Protein AF-A0A971SKN2-F1 (afdb_monomer_lite)

Secondary structure (DSSP, 8-state):
-EEEE-TTSPTT--SSSSS-BSSHHHHHTT--TT-EEEE-SEEEES-----S---SSS--EEEESSTTTEEEES-------EEEETTEEE----GGGSTT--TTT-B---TT--S-S--BS---EETTEEPPPPSSSGGG-

Foldseek 3Di:
DEFEEECPADDDFPRDPVGHHNAPQVCLAPFEFQYEYEYEADEHQDDHDRPYAYDPVGGYYYDYPDVVRYHYDVDDDDPQWDDDDDPDIDDDDDPVVQPPDDQVPAWDDDPPPPDPRQHTSDWDDDPNHTDDDDSDPVVVD

pLDDT: mean 96.2, std 3.88, range [66.69, 98.69]

Radius of gyration: 19.68 Å; chains: 1; bounding box: 39×38×47 Å

Sequence (141 aa):
MKYYVDAKAEKGGDGSRERPFKRINDAAKVALPGDEVLVAPGIYREYVDPVHSGTEEARISYLSTTPLGAVITGAEQVRTWQPYKENVWVCRIPNSVFGDYNPYTTLVYGDWYFAPPNKHTGCVFLNDKAMYEAVTLEECI

Structure (mmCIF, N/CA/C/O backbone):
data_AF-A0A971SKN2-F1
#
_entry.id   AF-A0A971SKN2-F1
#
loop_
_atom_site.group_PDB
_atom_site.id
_atom_site.type_symbol
_atom_site.label_atom_id
_atom_site.label_alt_id
_atom_site.label_comp_id
_atom_site.label_asym_id
_atom_site.label_entity_id
_atom_site.label_seq_id
_atom_site.pdbx_PDB_ins_code
_atom_site.Cartn_x
_atom_site.Cartn_y
_atom_site.Cartn_z
_atom_site.occupancy
_atom_site.B_iso_or_equiv
_atom_site.auth_seq_id
_atom_site.auth_comp_id
_atom_site.auth_asym_id
_atom_site.auth_atom_id
_atom_site.pdbx_PDB_model_num
ATOM 1 N N . MET A 1 1 ? -14.977 3.271 20.912 1.00 93.31 1 MET A N 1
ATOM 2 C CA . MET A 1 1 ? -15.230 1.861 20.524 1.00 93.31 1 MET A CA 1
ATOM 3 C C . MET A 1 1 ? -13.918 1.227 20.078 1.00 93.31 1 MET A C 1
ATOM 5 O O . MET A 1 1 ? -12.997 1.959 19.741 1.00 93.31 1 MET A O 1
ATOM 9 N N . LYS A 1 2 ? -13.795 -0.105 20.105 1.00 98.25 2 LYS A N 1
ATOM 10 C CA . LYS A 1 2 ? -12.645 -0.807 19.511 1.00 98.25 2 LYS A CA 1
ATOM 11 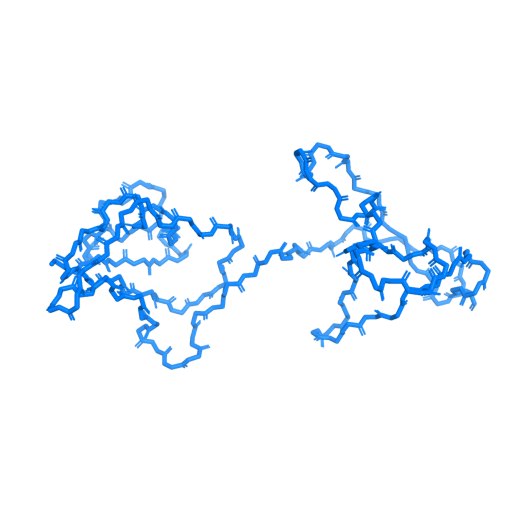C C . LYS A 1 2 ? -13.123 -1.616 18.312 1.00 98.25 2 LYS A C 1
ATOM 13 O O . LYS A 1 2 ? -14.014 -2.447 18.470 1.00 98.25 2 LYS A O 1
ATOM 18 N N . TYR A 1 3 ? -12.508 -1.385 17.161 1.00 98.31 3 TYR A N 1
ATOM 19 C CA . TYR A 1 3 ? -12.661 -2.196 15.964 1.00 98.31 3 TYR A CA 1
ATOM 20 C C . TYR A 1 3 ? -11.444 -3.092 15.793 1.00 98.31 3 TYR A C 1
ATOM 22 O O . TYR A 1 3 ? -10.318 -2.671 16.047 1.00 98.31 3 TYR A O 1
ATOM 30 N N . TYR A 1 4 ? -11.662 -4.318 15.341 1.00 98.25 4 TYR A N 1
ATOM 31 C CA . TYR A 1 4 ? -10.612 -5.287 15.068 1.00 98.25 4 TYR A CA 1
ATOM 32 C C . TYR A 1 4 ? -10.527 -5.537 13.569 1.00 98.25 4 TYR A C 1
ATOM 34 O O . TYR A 1 4 ? -11.547 -5.693 12.897 1.00 98.25 4 TYR A O 1
ATOM 42 N N . VAL A 1 5 ? -9.304 -5.580 13.053 1.00 98.19 5 VAL A N 1
ATOM 43 C CA . VAL A 1 5 ? -9.007 -5.857 11.649 1.00 98.19 5 VAL A CA 1
ATOM 44 C C . VAL A 1 5 ? -8.045 -7.034 11.579 1.00 98.19 5 VAL A C 1
ATOM 46 O O . VAL A 1 5 ? -7.027 -7.034 12.266 1.00 98.19 5 VAL A O 1
ATOM 49 N N . ASP A 1 6 ? -8.341 -8.025 10.745 1.00 97.62 6 ASP A N 1
ATOM 50 C CA . ASP A 1 6 ? -7.456 -9.156 10.475 1.00 97.62 6 ASP A CA 1
ATOM 51 C C . ASP A 1 6 ? -7.521 -9.533 8.988 1.00 97.62 6 ASP A C 1
ATOM 53 O O . ASP A 1 6 ? -8.570 -9.914 8.469 1.00 97.62 6 ASP A O 1
ATOM 57 N N . ALA A 1 7 ? -6.383 -9.483 8.289 1.00 95.19 7 ALA A N 1
ATOM 58 C CA . ALA A 1 7 ? -6.278 -9.880 6.882 1.00 95.19 7 ALA A CA 1
ATOM 59 C C . ALA A 1 7 ? -6.749 -11.329 6.619 1.00 95.19 7 ALA A C 1
ATOM 61 O O . ALA A 1 7 ? -7.193 -11.663 5.509 1.00 95.19 7 ALA A O 1
ATOM 62 N N . LYS A 1 8 ? -6.660 -12.198 7.637 1.00 94.12 8 LYS A N 1
ATOM 63 C CA . LYS A 1 8 ? -7.107 -13.597 7.600 1.00 94.12 8 LYS A CA 1
ATOM 64 C C . LYS A 1 8 ? -8.605 -13.750 7.832 1.00 94.12 8 LYS A C 1
ATOM 66 O O . LYS A 1 8 ? -9.124 -14.829 7.556 1.00 94.12 8 LYS A O 1
ATOM 71 N N . ALA A 1 9 ? -9.296 -12.703 8.284 1.00 91.94 9 ALA A N 1
ATOM 72 C CA . ALA A 1 9 ? -10.738 -12.734 8.450 1.00 91.94 9 ALA A CA 1
ATOM 73 C C . ALA A 1 9 ? -11.425 -13.107 7.130 1.00 91.94 9 ALA A C 1
ATOM 75 O O . ALA A 1 9 ? -11.020 -12.694 6.026 1.00 91.94 9 ALA A O 1
ATOM 76 N N . GLU A 1 10 ? -12.487 -13.898 7.250 1.00 81.44 10 GLU A N 1
ATOM 77 C CA . GLU A 1 10 ? -13.411 -14.138 6.151 1.00 81.44 10 GLU A CA 1
ATOM 78 C C . GLU A 1 10 ? -14.154 -12.839 5.793 1.00 81.44 10 GLU A C 1
ATOM 80 O O . GLU A 1 10 ? -14.167 -11.863 6.546 1.00 81.44 10 GLU A O 1
ATOM 85 N N . LYS A 1 11 ? -14.727 -12.767 4.588 1.00 72.50 11 LYS A N 1
ATOM 86 C CA . LYS A 1 11 ? -15.393 -11.538 4.130 1.00 72.50 11 LYS A CA 1
ATOM 87 C C . LYS A 1 11 ? -16.612 -11.221 5.014 1.00 72.50 11 LYS A C 1
ATOM 89 O O . LYS A 1 11 ? -17.446 -12.092 5.226 1.00 72.50 11 LYS A O 1
ATOM 94 N N . GLY A 1 12 ? -16.765 -9.956 5.419 1.00 66.69 12 GLY A N 1
ATOM 95 C CA . GLY A 1 12 ? -18.023 -9.433 5.978 1.00 66.69 12 GLY A CA 1
ATOM 96 C C . GLY A 1 12 ? -18.155 -9.440 7.507 1.00 66.69 12 GLY A C 1
ATOM 97 O O . GLY A 1 12 ? -19.273 -9.573 8.009 1.00 66.69 12 GLY A O 1
ATOM 98 N N . GLY A 1 13 ? -17.048 -9.314 8.246 1.00 87.00 13 GLY A N 1
ATOM 99 C CA . GLY A 1 13 ? -17.086 -8.999 9.679 1.00 87.00 13 GLY A CA 1
ATOM 100 C C . GLY A 1 13 ? -17.657 -7.604 9.971 1.00 87.00 13 GLY A C 1
ATOM 101 O O . GLY A 1 13 ? -17.714 -6.757 9.082 1.00 87.00 13 GLY A O 1
ATOM 102 N N . ASP A 1 14 ? -18.096 -7.387 11.209 1.00 94.38 14 ASP A N 1
ATOM 103 C CA . ASP A 1 14 ? -18.647 -6.115 11.712 1.00 94.38 14 ASP A CA 1
ATOM 104 C C . ASP A 1 14 ? -17.617 -5.299 12.516 1.00 94.38 14 ASP A C 1
ATOM 106 O O . ASP A 1 14 ? -17.934 -4.236 13.050 1.00 94.38 14 ASP A O 1
ATOM 110 N N . GLY A 1 15 ? -16.378 -5.791 12.594 1.00 95.75 15 GLY A N 1
ATOM 111 C CA . GLY A 1 15 ? -15.295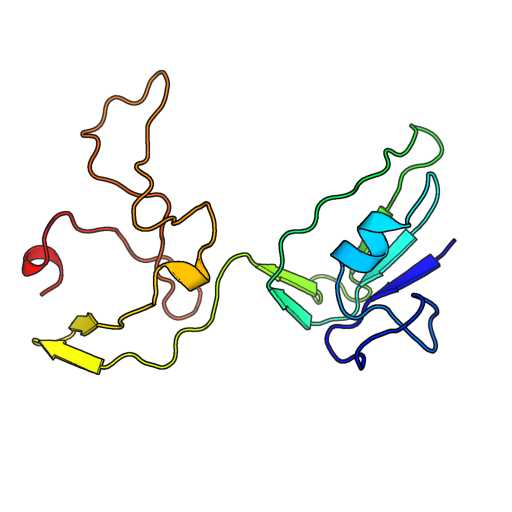 -5.150 13.323 1.00 95.75 15 GLY A CA 1
ATOM 112 C C . GLY A 1 15 ? -15.262 -5.497 14.806 1.00 95.75 15 GLY A C 1
ATOM 113 O O . GLY A 1 15 ? -14.399 -4.973 15.510 1.00 95.75 15 GLY A O 1
ATOM 114 N N . SER A 1 16 ? -16.134 -6.383 15.300 1.00 96.38 16 SER A N 1
ATOM 115 C CA . SER A 1 16 ? -15.979 -6.955 16.638 1.00 96.38 16 SER A CA 1
ATOM 116 C C . SER A 1 16 ? -14.729 -7.837 16.719 1.00 96.38 16 SER A C 1
ATOM 118 O O . SER A 1 16 ? -14.126 -8.211 15.712 1.00 96.38 16 SER A O 1
ATOM 120 N N . ARG A 1 17 ? -14.330 -8.210 17.938 1.00 95.25 17 ARG A N 1
ATOM 121 C CA . ARG A 1 17 ? -13.189 -9.110 18.146 1.00 95.25 17 ARG A CA 1
ATOM 122 C C . ARG A 1 17 ? -13.436 -10.503 17.559 1.00 95.25 17 ARG A C 1
ATOM 124 O O . ARG A 1 17 ? -12.502 -11.147 17.094 1.00 95.25 17 ARG A O 1
ATOM 131 N N . GLU A 1 18 ? -14.680 -10.965 17.613 1.00 94.56 18 GLU A N 1
ATOM 132 C CA . GLU A 1 18 ? -15.133 -12.267 17.122 1.00 94.56 18 GLU A CA 1
ATOM 133 C C . GLU A 1 18 ? -15.323 -12.265 15.602 1.00 94.56 18 GLU A C 1
ATOM 135 O O . GLU A 1 18 ? -15.138 -13.297 14.957 1.00 94.56 18 GLU A O 1
ATOM 140 N N . ARG A 1 19 ? -15.694 -11.113 15.028 1.00 95.62 19 ARG A N 1
ATOM 141 C CA . ARG A 1 19 ? -15.934 -10.930 13.593 1.00 95.62 19 ARG A CA 1
ATOM 142 C C . ARG A 1 19 ? -15.180 -9.698 13.073 1.00 95.62 19 ARG A C 1
ATOM 144 O O . ARG A 1 19 ? -15.815 -8.730 12.642 1.00 95.62 19 ARG A O 1
ATOM 151 N N . PRO A 1 20 ? -13.834 -9.726 13.087 1.00 97.19 20 PRO A N 1
ATOM 152 C CA . PRO A 1 20 ? -13.029 -8.583 12.682 1.00 97.19 20 PRO A CA 1
ATOM 153 C C . PRO A 1 20 ? -13.279 -8.214 11.219 1.00 97.19 20 PRO A C 1
ATOM 155 O O . PRO A 1 20 ? -13.611 -9.061 10.383 1.00 97.19 20 PRO A O 1
ATOM 158 N N . PHE A 1 21 ? -13.079 -6.942 10.890 1.00 97.44 21 PHE A N 1
ATOM 159 C CA . PHE A 1 21 ? -13.007 -6.515 9.501 1.00 97.44 21 PHE A CA 1
ATOM 160 C C . PHE A 1 21 ? -11.819 -7.179 8.803 1.00 97.44 21 PHE A C 1
ATOM 162 O O . PHE A 1 21 ? -10.789 -7.462 9.413 1.00 97.44 21 PHE A O 1
ATOM 169 N N . LYS A 1 22 ? -11.937 -7.386 7.491 1.00 96.62 22 LYS A N 1
ATOM 170 C CA . LYS A 1 22 ? -10.831 -7.914 6.683 1.00 96.62 22 LYS A CA 1
ATOM 171 C C . LYS A 1 22 ? -9.848 -6.819 6.261 1.00 96.62 22 LYS A C 1
ATOM 173 O O . LYS A 1 22 ? -8.653 -7.075 6.138 1.00 96.62 22 LYS A O 1
ATOM 178 N N . ARG A 1 23 ? -10.371 -5.624 5.976 1.00 96.94 23 ARG A N 1
ATOM 179 C CA . ARG A 1 23 ? -9.625 -4.474 5.457 1.00 96.94 23 ARG A CA 1
ATOM 180 C C . ARG A 1 23 ? -9.555 -3.379 6.503 1.00 96.94 23 ARG A C 1
ATOM 182 O O . ARG A 1 23 ? -10.520 -3.156 7.232 1.00 96.94 23 ARG A O 1
ATOM 189 N N . ILE A 1 24 ? -8.444 -2.655 6.524 1.00 98.00 24 ILE A N 1
ATOM 190 C CA . ILE A 1 24 ? -8.291 -1.494 7.408 1.00 98.00 24 ILE A CA 1
ATOM 191 C C . ILE A 1 24 ? -9.256 -0.390 6.968 1.00 98.00 24 ILE A C 1
ATOM 193 O O . ILE A 1 24 ? -9.869 0.268 7.807 1.00 98.00 24 ILE A O 1
ATOM 197 N N . ASN A 1 25 ? -9.465 -0.237 5.657 1.00 97.81 25 ASN A N 1
ATOM 198 C CA . ASN A 1 25 ? -10.362 0.777 5.120 1.00 97.81 25 ASN A CA 1
ATOM 199 C C . ASN A 1 25 ? -11.844 0.543 5.474 1.00 97.81 25 ASN A C 1
ATOM 201 O O . ASN A 1 25 ? -12.618 1.494 5.515 1.00 97.81 25 ASN A O 1
ATOM 205 N N . ASP A 1 26 ? -12.260 -0.696 5.762 1.00 97.06 26 ASP A N 1
ATOM 206 C CA . ASP A 1 26 ? -13.629 -0.961 6.231 1.00 97.06 26 ASP A CA 1
ATOM 207 C C . ASP A 1 26 ? -13.841 -0.378 7.638 1.00 97.06 26 ASP A C 1
ATOM 209 O O . ASP A 1 26 ? -14.861 0.260 7.890 1.00 97.06 26 ASP A O 1
ATOM 213 N N . ALA A 1 27 ? -12.838 -0.492 8.518 1.00 97.56 27 ALA A N 1
ATOM 214 C CA . ALA A 1 27 ? -12.845 0.179 9.817 1.00 97.56 27 ALA A CA 1
ATOM 215 C C . ALA A 1 27 ? -12.751 1.708 9.667 1.00 97.56 27 ALA A C 1
ATOM 217 O O . ALA A 1 27 ? -13.458 2.445 10.350 1.00 97.56 27 ALA A O 1
ATOM 218 N N . ALA A 1 28 ? -11.922 2.192 8.737 1.00 98.12 28 ALA A N 1
ATOM 219 C CA . ALA A 1 28 ? -11.715 3.623 8.507 1.00 98.12 28 ALA A CA 1
ATOM 220 C C . ALA A 1 28 ? -12.975 4.366 8.024 1.00 98.12 28 ALA A C 1
ATOM 222 O O . ALA A 1 28 ? -13.102 5.574 8.229 1.00 98.12 28 ALA A O 1
ATOM 223 N N . LYS A 1 29 ? -13.925 3.638 7.424 1.00 97.81 29 LYS A N 1
ATOM 224 C CA . LYS A 1 29 ? -15.233 4.158 7.002 1.00 97.81 29 LYS A CA 1
ATOM 225 C C . LYS A 1 29 ? -16.242 4.331 8.134 1.00 97.81 29 LYS A C 1
ATOM 227 O O . LYS A 1 29 ? -17.240 5.011 7.927 1.00 97.81 29 LYS A O 1
ATOM 232 N N . VAL A 1 30 ? -16.034 3.682 9.281 1.00 97.44 30 VAL A N 1
ATOM 233 C CA . VAL A 1 30 ? -17.009 3.656 10.389 1.00 97.44 30 VAL A CA 1
ATOM 234 C C . VAL A 1 30 ? -16.458 4.203 11.703 1.00 97.44 30 VAL A C 1
ATOM 236 O O . VAL A 1 30 ? -17.236 4.503 12.604 1.00 97.44 30 VAL A O 1
ATOM 239 N N . ALA A 1 31 ? -15.135 4.317 11.835 1.00 98.38 31 ALA A N 1
ATOM 240 C CA . ALA A 1 31 ? -14.499 4.828 13.039 1.00 98.38 31 ALA A CA 1
ATOM 241 C C . ALA A 1 31 ? -14.838 6.309 13.268 1.00 98.38 31 ALA A C 1
ATOM 243 O O . ALA A 1 31 ? -14.749 7.128 12.356 1.00 98.38 31 ALA A O 1
ATOM 244 N N . LEU A 1 32 ? -15.194 6.649 14.502 1.00 98.50 32 LEU A N 1
ATOM 245 C CA . LEU A 1 32 ? -15.588 7.984 14.951 1.00 98.50 32 LEU A CA 1
ATOM 246 C C . LEU A 1 32 ? -14.591 8.530 15.991 1.00 98.50 32 LEU A C 1
ATOM 248 O O . LEU A 1 32 ? -13.762 7.771 16.500 1.00 98.50 32 LEU A O 1
ATOM 252 N N . PRO A 1 33 ? -14.635 9.837 16.328 1.00 98.62 33 PRO A N 1
ATOM 253 C CA . PRO A 1 33 ? -13.789 10.413 17.374 1.00 98.62 33 PRO A CA 1
ATOM 254 C C . PRO A 1 33 ? -13.742 9.568 18.656 1.00 98.62 33 PRO A C 1
ATOM 256 O O . PRO A 1 33 ? -14.778 9.239 19.233 1.00 98.62 33 PRO A O 1
ATOM 259 N N . GLY A 1 34 ? -12.530 9.239 19.114 1.00 98.44 34 GLY A N 1
ATOM 260 C CA . GLY A 1 34 ? -12.293 8.413 20.304 1.00 98.44 34 GLY A CA 1
ATOM 261 C C . GLY A 1 34 ? -12.301 6.900 20.058 1.00 98.44 34 GLY A C 1
ATOM 262 O O . GLY A 1 34 ? -12.122 6.132 21.006 1.00 98.44 34 GLY A O 1
ATOM 263 N N . ASP A 1 35 ? -12.500 6.449 18.817 1.00 98.62 35 ASP A N 1
ATOM 264 C CA . ASP A 1 35 ? -12.402 5.036 18.462 1.00 98.62 35 ASP A CA 1
ATOM 265 C C . ASP A 1 35 ? -10.956 4.571 18.243 1.00 98.62 35 ASP A C 1
ATOM 267 O O . ASP A 1 35 ? -10.068 5.317 17.822 1.00 98.62 35 ASP A O 1
ATOM 271 N N . GLU A 1 36 ? -10.741 3.281 18.489 1.00 98.56 36 GLU A N 1
ATOM 272 C CA . GLU A 1 36 ? -9.495 2.576 18.209 1.00 98.56 36 GLU A CA 1
ATOM 273 C C . GLU A 1 36 ? -9.727 1.498 17.149 1.00 98.56 36 GLU A C 1
ATOM 275 O O . GLU A 1 36 ? -10.655 0.697 17.250 1.00 98.56 36 GLU A O 1
ATOM 280 N N . VAL A 1 37 ? -8.839 1.428 16.166 1.00 98.62 37 VAL A N 1
ATOM 281 C CA . VAL A 1 37 ? -8.770 0.374 15.156 1.00 98.62 37 VAL A CA 1
ATOM 282 C C . VAL A 1 37 ? -7.525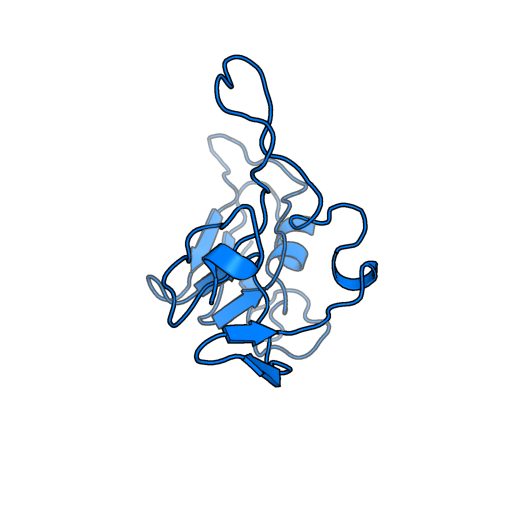 -0.462 15.433 1.00 98.62 37 VAL A C 1
ATOM 284 O O . VAL A 1 37 ? -6.397 0.001 15.276 1.00 98.62 37 VAL A O 1
ATOM 287 N N . LEU A 1 38 ? -7.735 -1.700 15.868 1.00 98.69 38 LEU A N 1
ATOM 288 C CA . LEU A 1 38 ? -6.707 -2.663 16.241 1.00 98.69 38 LEU A CA 1
ATOM 289 C C . LEU A 1 38 ? -6.459 -3.635 15.085 1.00 98.69 38 LEU A C 1
ATOM 291 O O . LEU A 1 38 ? -7.316 -4.449 14.747 1.00 98.69 38 LEU A O 1
ATOM 295 N N . VAL A 1 39 ? -5.276 -3.557 14.487 1.00 98.62 39 VAL A N 1
ATOM 296 C CA . VAL A 1 39 ? -4.906 -4.274 13.264 1.00 98.62 39 VAL A CA 1
ATOM 297 C C . VAL A 1 39 ? -4.000 -5.456 13.595 1.00 98.62 39 VAL A C 1
ATOM 299 O O . VAL A 1 39 ? -2.892 -5.283 14.101 1.00 98.62 39 VAL A O 1
ATOM 302 N N . ALA A 1 40 ? -4.465 -6.669 13.311 1.00 98.31 40 ALA A N 1
ATOM 303 C CA . ALA A 1 40 ? -3.708 -7.896 13.512 1.00 98.31 40 ALA A CA 1
ATOM 304 C C . ALA A 1 40 ? -2.520 -8.002 12.534 1.00 98.31 40 ALA A C 1
ATOM 306 O O . ALA A 1 40 ? -2.548 -7.388 11.459 1.00 98.31 40 ALA A O 1
ATOM 307 N N . PRO A 1 41 ? -1.485 -8.805 12.852 1.00 98.50 41 PRO A N 1
ATOM 308 C CA . PRO A 1 41 ? -0.341 -8.977 11.967 1.00 98.50 41 PRO A CA 1
ATOM 309 C C . PRO A 1 41 ? -0.725 -9.505 10.583 1.00 98.50 41 PRO A C 1
ATOM 311 O O . PRO A 1 41 ? -1.458 -10.488 10.460 1.00 98.50 41 PRO A O 1
ATOM 314 N N . GLY A 1 42 ? -0.188 -8.887 9.534 1.00 97.56 42 GLY A N 1
ATOM 315 C CA . GLY A 1 42 ? -0.517 -9.223 8.154 1.00 97.56 42 GLY A CA 1
ATOM 316 C C . GLY A 1 42 ? -0.063 -8.169 7.149 1.00 97.56 42 GLY A C 1
ATOM 317 O O . GLY A 1 42 ? 0.362 -7.076 7.521 1.00 97.56 42 GLY A O 1
ATOM 318 N N . ILE A 1 43 ? -0.164 -8.515 5.864 1.00 97.25 43 ILE A N 1
ATOM 319 C CA . ILE A 1 43 ? 0.090 -7.598 4.748 1.00 97.25 43 ILE A CA 1
ATOM 320 C C . ILE A 1 43 ? -1.257 -7.141 4.192 1.00 97.25 43 ILE A C 1
ATOM 322 O O . ILE A 1 43 ? -2.036 -7.952 3.689 1.00 97.25 43 ILE A O 1
ATOM 326 N N . TYR A 1 44 ? -1.498 -5.840 4.256 1.00 97.44 44 TYR A N 1
ATOM 327 C CA . TYR A 1 44 ? -2.708 -5.168 3.810 1.00 97.44 44 TYR A CA 1
ATOM 328 C C . TYR A 1 44 ? -2.392 -4.415 2.515 1.00 97.44 44 TYR A C 1
ATOM 330 O O . TYR A 1 44 ? -1.761 -3.357 2.527 1.00 97.44 44 TYR A O 1
ATOM 338 N N . ARG A 1 45 ? -2.779 -5.014 1.382 1.00 96.69 45 ARG A N 1
ATOM 339 C CA . ARG A 1 45 ? -2.618 -4.433 0.040 1.00 96.69 45 ARG A CA 1
ATOM 340 C C . ARG A 1 45 ? -3.834 -3.579 -0.296 1.00 96.69 45 ARG A C 1
ATOM 342 O O . ARG A 1 45 ? -4.802 -4.054 -0.892 1.00 96.69 45 ARG A O 1
ATOM 349 N N . GLU A 1 46 ? -3.849 -2.358 0.218 1.00 96.38 46 GLU A N 1
ATOM 350 C CA . GLU A 1 46 ? -4.993 -1.457 0.109 1.00 96.38 46 GLU A CA 1
ATOM 351 C C . GLU A 1 46 ? -4.591 0.012 0.267 1.00 96.38 46 GLU A C 1
ATOM 353 O O . GLU A 1 46 ? -3.544 0.337 0.825 1.00 96.38 46 GLU A O 1
ATOM 358 N N . TYR A 1 47 ? -5.470 0.891 -0.209 1.00 96.19 47 TYR A N 1
ATOM 359 C CA . TYR A 1 47 ? -5.462 2.313 0.101 1.00 96.19 47 TYR A CA 1
ATOM 360 C C . TYR A 1 47 ? -6.451 2.565 1.247 1.00 96.19 47 TYR A C 1
ATOM 362 O O . TYR A 1 47 ? -7.633 2.228 1.132 1.00 96.19 47 TYR A O 1
ATOM 370 N N . VAL A 1 48 ? -5.946 3.096 2.364 1.00 97.94 48 VAL A N 1
ATOM 371 C CA . VAL A 1 48 ? -6.741 3.425 3.555 1.00 97.94 48 VAL A CA 1
ATOM 372 C C . VAL A 1 48 ? -7.061 4.913 3.525 1.00 97.94 48 VAL A C 1
ATOM 374 O O . VAL A 1 48 ? -6.146 5.732 3.477 1.00 97.94 48 VAL A O 1
ATOM 377 N N . ASP A 1 49 ? -8.348 5.242 3.581 1.00 97.50 49 ASP A N 1
ATOM 378 C CA . ASP A 1 49 ? -8.868 6.599 3.424 1.00 97.50 49 ASP A CA 1
ATOM 379 C C . ASP A 1 49 ? -9.905 6.894 4.526 1.00 97.50 49 ASP A C 1
ATOM 381 O O . ASP A 1 49 ? -11.096 6.609 4.359 1.00 97.50 49 ASP A O 1
ATOM 385 N N . PRO A 1 50 ? -9.465 7.364 5.713 1.00 97.94 50 PRO A N 1
ATOM 386 C CA . PRO A 1 50 ? -10.366 7.695 6.813 1.00 97.94 50 PRO A CA 1
ATOM 387 C C . PRO A 1 50 ? -11.368 8.789 6.433 1.00 97.94 50 PRO A C 1
ATOM 389 O O . PRO A 1 50 ? -10.985 9.902 6.084 1.00 97.94 50 PRO A O 1
ATOM 392 N N . VAL A 1 51 ? -12.663 8.495 6.575 1.00 98.00 51 VAL A N 1
ATOM 393 C CA . VAL A 1 51 ? -13.745 9.415 6.161 1.00 98.00 51 VAL A CA 1
ATOM 394 C C . VAL A 1 51 ? -14.224 10.341 7.284 1.00 98.00 51 VAL A C 1
ATOM 396 O O . VAL A 1 51 ? -14.968 11.292 7.044 1.00 98.00 51 VAL A O 1
ATOM 399 N N . HIS A 1 52 ? -13.807 10.069 8.521 1.00 98.19 52 HIS A N 1
ATOM 400 C CA . HIS A 1 52 ? -14.142 10.855 9.703 1.00 98.19 52 HIS A CA 1
ATOM 401 C C . HIS A 1 52 ? -12.874 11.413 10.352 1.00 98.19 52 HIS A C 1
ATOM 403 O O . HIS A 1 52 ? -11.842 10.748 10.425 1.00 98.19 52 HIS A O 1
ATOM 409 N N . SER A 1 53 ? -12.960 12.648 10.844 1.00 97.88 53 SER A N 1
ATOM 410 C CA . SER A 1 53 ? -11.891 13.287 11.619 1.00 97.88 53 SER A CA 1
ATOM 411 C C . SER A 1 53 ? -12.081 13.030 13.111 1.00 97.88 53 SER A C 1
ATOM 413 O O . SER A 1 53 ? -13.215 12.969 13.577 1.00 97.88 53 SER A O 1
ATOM 415 N N . GLY A 1 54 ? -10.983 12.919 13.861 1.00 97.56 54 GLY A N 1
ATOM 416 C CA . GLY A 1 54 ? -11.006 12.987 15.327 1.00 97.56 54 GLY A CA 1
ATOM 417 C C . GLY A 1 54 ? -10.962 14.430 15.843 1.00 97.56 54 GLY A C 1
ATOM 418 O O . GLY A 1 54 ? -10.824 15.371 15.062 1.00 97.56 54 GLY A O 1
ATOM 419 N N . THR A 1 55 ? -11.016 14.596 17.164 1.00 98.00 55 THR A N 1
ATOM 420 C CA . THR A 1 55 ? -10.711 15.872 17.842 1.00 98.00 55 THR A CA 1
ATOM 421 C C . THR A 1 55 ? -9.403 15.766 18.630 1.00 98.00 55 THR A C 1
ATOM 423 O O . THR A 1 55 ? -8.777 14.702 18.669 1.00 98.00 55 THR A O 1
ATOM 426 N N . GLU A 1 56 ? -8.963 16.863 19.248 1.00 97.50 56 GLU A N 1
ATOM 427 C CA . GLU A 1 56 ? -7.781 16.868 20.116 1.00 97.50 56 GLU A CA 1
ATOM 428 C C . GLU A 1 56 ? -7.937 15.896 21.299 1.00 97.50 56 GLU A C 1
ATOM 430 O O . GLU A 1 56 ? -7.025 15.115 21.579 1.00 97.50 56 GLU A O 1
ATOM 435 N N . GLU A 1 57 ? -9.116 15.889 21.920 1.00 98.12 57 GLU A N 1
ATOM 436 C CA . GLU A 1 57 ? -9.481 15.060 23.072 1.00 98.12 57 GLU A CA 1
ATOM 437 C C . GLU A 1 57 ? -9.961 13.657 22.671 1.00 98.12 57 GLU A C 1
ATOM 439 O O . GLU A 1 57 ? -9.968 12.746 23.497 1.00 98.12 57 GLU A O 1
ATOM 444 N N . ALA A 1 58 ? -10.365 13.472 21.411 1.00 98.12 58 ALA A N 1
ATOM 445 C CA . ALA A 1 58 ? -10.966 12.243 20.903 1.00 98.12 58 ALA A CA 1
ATOM 446 C C . ALA A 1 58 ? -10.383 11.873 19.530 1.00 98.12 58 ALA A C 1
ATOM 448 O O . ALA A 1 58 ? -11.051 11.914 18.491 1.00 98.12 58 ALA A O 1
ATOM 449 N N . ARG A 1 59 ? -9.100 11.505 19.518 1.00 98.56 59 ARG A N 1
ATOM 450 C CA . ARG A 1 59 ? -8.409 11.029 18.312 1.00 98.56 59 ARG A CA 1
ATOM 451 C C . ARG A 1 59 ? -8.951 9.671 17.877 1.00 98.56 59 ARG A C 1
ATOM 453 O O . ARG A 1 59 ? -9.280 8.837 18.715 1.00 98.56 59 ARG A O 1
ATOM 460 N N . ILE A 1 60 ? -8.976 9.439 16.569 1.00 98.69 60 ILE A N 1
ATOM 461 C CA . ILE A 1 60 ? -9.170 8.100 16.006 1.00 98.69 60 ILE A CA 1
ATOM 462 C C . ILE A 1 60 ? -7.792 7.457 15.904 1.00 98.69 60 ILE A C 1
ATOM 464 O O . ILE A 1 60 ? -6.909 8.002 15.240 1.00 98.69 60 ILE A O 1
ATOM 468 N N . SER A 1 61 ? -7.590 6.332 16.580 1.00 98.31 61 SER A N 1
ATOM 469 C CA . SER A 1 61 ? -6.269 5.706 16.672 1.00 98.31 61 SER A CA 1
ATOM 470 C C . SER A 1 61 ? -6.227 4.402 15.890 1.00 98.31 61 SER A C 1
ATOM 472 O O . SER A 1 61 ? -7.047 3.523 16.119 1.00 98.31 61 SER A O 1
ATOM 474 N N . TYR A 1 62 ? -5.243 4.243 15.007 1.00 98.38 62 TYR A N 1
ATOM 475 C CA . TYR A 1 62 ? -5.006 3.007 14.260 1.00 98.38 62 TYR A CA 1
ATOM 476 C C . TYR A 1 62 ? -3.723 2.372 14.786 1.00 98.38 62 TYR A C 1
ATOM 478 O O . TYR A 1 62 ? -2.653 2.973 14.688 1.00 98.38 62 TYR A O 1
ATOM 486 N N . LEU A 1 63 ? -3.820 1.182 15.375 1.00 98.00 63 LEU A N 1
ATOM 487 C CA . LEU A 1 63 ? -2.697 0.522 16.033 1.00 98.00 63 LEU A CA 1
ATOM 488 C C . LEU A 1 63 ? -2.544 -0.914 15.552 1.00 98.00 63 LEU A C 1
ATOM 490 O O . LEU A 1 63 ? -3.504 -1.678 15.525 1.00 98.00 63 LEU A O 1
ATOM 494 N N . SER A 1 64 ? -1.309 -1.314 15.264 1.00 98.19 64 SER A N 1
ATOM 495 C CA . SER A 1 64 ? -0.982 -2.731 15.117 1.00 98.19 64 SER A CA 1
ATOM 496 C C . SER A 1 64 ? -1.055 -3.416 16.484 1.00 98.19 64 SER A C 1
ATOM 498 O O . SER A 1 64 ? -0.468 -2.930 17.451 1.00 98.19 64 SER A O 1
ATOM 500 N N . THR A 1 65 ? -1.719 -4.569 16.581 1.00 97.94 65 THR A N 1
ATOM 501 C CA . THR A 1 65 ? -1.799 -5.344 17.835 1.00 97.94 65 THR A CA 1
ATOM 502 C C . THR A 1 65 ? -0.462 -5.969 18.226 1.00 97.94 65 THR A C 1
ATOM 504 O O . THR A 1 65 ? -0.270 -6.387 19.364 1.00 97.94 65 THR A O 1
ATOM 507 N N . THR A 1 66 ? 0.466 -6.061 17.275 1.00 98.06 66 THR A N 1
ATOM 508 C CA . THR A 1 66 ? 1.849 -6.489 17.489 1.00 98.06 66 THR A CA 1
ATOM 509 C C . THR A 1 66 ? 2.766 -5.435 16.882 1.00 98.06 66 THR A C 1
ATOM 511 O O . THR A 1 66 ? 2.568 -5.103 15.710 1.00 98.06 66 THR A O 1
ATOM 514 N N . PRO A 1 67 ? 3.759 -4.896 17.612 1.00 96.19 67 PRO A N 1
ATOM 515 C CA . PRO A 1 67 ? 4.707 -3.939 17.048 1.00 96.19 67 PRO A CA 1
ATOM 516 C C . PRO A 1 67 ? 5.285 -4.444 15.722 1.00 96.19 67 PRO A C 1
ATOM 518 O O . PRO A 1 67 ? 5.748 -5.579 15.650 1.00 96.19 67 PRO A O 1
ATOM 521 N N . LEU A 1 68 ? 5.204 -3.617 14.674 1.00 94.75 68 LEU A N 1
ATOM 522 C CA . LEU A 1 68 ? 5.660 -3.931 13.307 1.00 94.75 68 LEU A CA 1
ATOM 523 C C . LEU A 1 68 ? 4.964 -5.133 12.627 1.00 94.75 68 LEU A C 1
ATOM 525 O O . LEU A 1 68 ? 5.397 -5.574 11.568 1.00 94.75 68 LEU A O 1
ATOM 529 N N . GLY A 1 69 ? 3.890 -5.672 13.212 1.00 97.31 69 GLY A N 1
ATOM 530 C CA . GLY A 1 69 ? 3.196 -6.854 12.693 1.00 97.31 69 GLY A CA 1
ATOM 531 C C . GLY A 1 69 ? 2.280 -6.579 11.498 1.00 97.31 69 GLY A C 1
ATOM 532 O O . GLY A 1 69 ? 2.089 -7.465 10.666 1.00 97.31 69 GLY A O 1
ATOM 533 N N . ALA A 1 70 ? 1.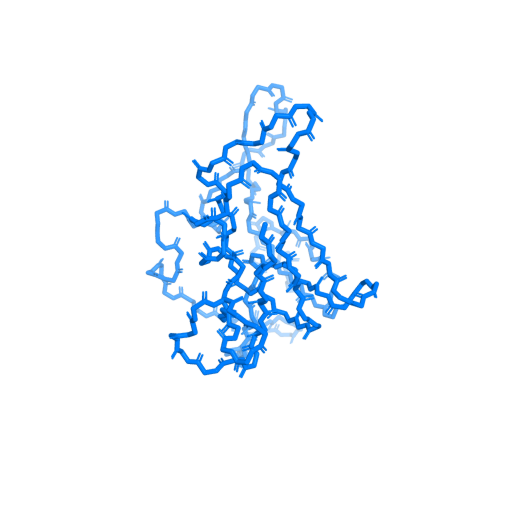702 -5.381 11.407 1.00 98.12 70 ALA A N 1
ATOM 534 C CA . ALA A 1 70 ? 0.850 -4.968 10.296 1.00 98.12 70 ALA A CA 1
ATOM 535 C C . ALA A 1 70 ? 1.643 -4.130 9.282 1.00 98.12 70 ALA A C 1
ATOM 537 O O . ALA A 1 70 ? 2.237 -3.113 9.639 1.00 98.12 70 ALA A O 1
ATOM 538 N N . VAL A 1 71 ? 1.620 -4.542 8.014 1.00 97.62 71 VAL A N 1
ATOM 539 C CA . VAL A 1 71 ? 2.262 -3.844 6.892 1.00 97.62 71 VAL A CA 1
ATOM 540 C C . VAL A 1 71 ? 1.186 -3.386 5.918 1.00 97.62 71 VAL A C 1
ATOM 542 O O . VAL A 1 71 ? 0.462 -4.216 5.376 1.00 97.62 71 VAL A O 1
ATOM 545 N N . ILE A 1 72 ? 1.105 -2.082 5.661 1.00 97.94 72 ILE A N 1
ATOM 546 C CA . ILE A 1 72 ? 0.265 -1.516 4.599 1.00 97.94 72 ILE A CA 1
ATOM 547 C C . ILE A 1 72 ? 1.149 -1.292 3.377 1.00 97.94 72 ILE A C 1
ATOM 549 O O . ILE A 1 72 ? 2.243 -0.741 3.495 1.00 97.94 72 ILE A O 1
ATOM 553 N N . THR A 1 73 ? 0.703 -1.727 2.202 1.00 97.31 73 THR A N 1
ATOM 554 C CA . THR A 1 73 ? 1.466 -1.543 0.965 1.00 97.31 73 THR A CA 1
ATOM 555 C C . THR A 1 73 ? 0.560 -1.262 -0.226 1.00 97.31 73 THR A C 1
ATOM 557 O O . THR A 1 73 ? -0.483 -1.888 -0.383 1.00 97.31 73 THR A O 1
ATOM 560 N N . GLY A 1 74 ? 0.986 -0.337 -1.089 1.00 95.88 74 GLY A N 1
ATOM 561 C CA . GLY A 1 74 ? 0.377 -0.114 -2.405 1.00 95.88 74 GLY A CA 1
ATOM 562 C C . GLY A 1 74 ? 0.936 -1.028 -3.502 1.00 95.88 74 GLY A C 1
ATOM 563 O O . GLY A 1 74 ? 0.526 -0.918 -4.652 1.00 95.88 74 GLY A O 1
ATOM 564 N N . ALA A 1 75 ? 1.895 -1.902 -3.176 1.00 96.50 75 ALA A N 1
ATOM 565 C CA . ALA A 1 75 ? 2.513 -2.808 -4.137 1.00 96.50 75 ALA A CA 1
ATOM 566 C C . ALA A 1 75 ? 1.768 -4.147 -4.229 1.00 96.50 75 ALA A C 1
ATOM 568 O O . ALA A 1 75 ? 1.202 -4.641 -3.250 1.00 96.50 75 ALA A O 1
ATOM 569 N N . GLU A 1 76 ? 1.881 -4.796 -5.385 1.00 96.25 76 GLU A N 1
ATOM 570 C CA . GLU A 1 76 ? 1.379 -6.148 -5.635 1.00 96.25 76 GLU A CA 1
ATOM 571 C C . GLU A 1 76 ? 2.519 -7.118 -5.942 1.00 96.25 76 GLU A C 1
ATOM 573 O O . GLU A 1 76 ? 3.519 -6.758 -6.566 1.00 96.25 76 GLU A O 1
ATOM 578 N N . GLN A 1 77 ? 2.372 -8.376 -5.514 1.00 96.12 77 GLN A N 1
ATOM 579 C CA . GLN A 1 77 ? 3.357 -9.403 -5.849 1.00 96.12 77 GLN A CA 1
ATOM 580 C C . GLN A 1 77 ? 3.112 -9.920 -7.269 1.00 96.12 77 GLN A C 1
ATOM 582 O O . GLN A 1 77 ? 2.172 -10.675 -7.515 1.00 96.12 77 GLN A O 1
ATOM 587 N N . VAL A 1 78 ? 4.015 -9.592 -8.191 1.00 96.81 78 VAL A N 1
ATOM 588 C CA . VAL A 1 78 ? 3.979 -10.120 -9.559 1.00 96.81 78 VAL A CA 1
ATOM 589 C C . VAL A 1 78 ? 4.713 -11.460 -9.625 1.00 96.81 78 VAL A C 1
ATOM 591 O O . VAL A 1 78 ? 5.890 -11.552 -9.283 1.00 96.81 78 VAL A O 1
ATOM 594 N N . ARG A 1 79 ? 4.016 -12.511 -10.073 1.00 96.50 79 ARG A N 1
ATOM 595 C CA . ARG A 1 79 ? 4.555 -13.883 -10.214 1.00 96.50 79 ARG A CA 1
ATOM 596 C C . ARG A 1 79 ? 4.633 -14.368 -11.664 1.00 96.50 79 ARG A C 1
ATOM 598 O O . ARG A 1 79 ? 4.996 -15.509 -11.913 1.00 96.50 79 ARG A O 1
ATOM 605 N N . THR A 1 80 ? 4.267 -13.514 -12.614 1.00 97.12 80 THR A N 1
ATOM 606 C CA . THR A 1 80 ? 4.104 -13.839 -14.040 1.00 97.12 80 THR A CA 1
ATOM 607 C C . THR A 1 80 ? 5.280 -13.367 -14.898 1.00 97.12 80 THR A C 1
ATOM 609 O O . THR A 1 80 ? 5.126 -13.145 -16.098 1.00 97.12 80 THR A O 1
ATOM 612 N N . TRP A 1 81 ? 6.449 -13.190 -14.282 1.00 97.81 81 TRP A N 1
ATOM 613 C CA . TRP A 1 81 ? 7.679 -12.816 -14.972 1.00 97.81 81 TRP A CA 1
ATOM 614 C C . TRP A 1 81 ? 8.121 -13.909 -15.944 1.00 97.81 81 TRP A C 1
ATOM 616 O O . TRP A 1 81 ? 8.055 -15.098 -15.637 1.00 97.81 81 TRP A O 1
ATOM 626 N N . GLN A 1 82 ? 8.598 -13.491 -17.110 1.00 98.25 82 GLN A N 1
ATOM 627 C CA . GLN A 1 82 ? 9.145 -14.355 -18.149 1.00 98.25 82 GLN A CA 1
ATOM 628 C C . GLN A 1 82 ? 10.560 -13.886 -18.504 1.00 98.25 82 GLN A C 1
ATOM 630 O O . GLN A 1 82 ? 10.804 -12.673 -18.494 1.00 98.25 82 GLN A O 1
ATOM 635 N N . PRO A 1 83 ? 11.492 -14.806 -18.815 1.00 98.00 83 PRO A N 1
ATOM 636 C CA . PRO A 1 83 ? 12.810 -14.424 -19.306 1.00 98.00 83 PRO A CA 1
ATOM 637 C C . PRO A 1 83 ? 12.678 -13.571 -20.570 1.00 98.00 83 PRO A C 1
ATOM 639 O O . PRO A 1 83 ? 11.868 -13.886 -21.443 1.00 98.00 83 PRO A O 1
ATOM 642 N N . TYR A 1 84 ? 13.473 -12.506 -20.670 1.00 96.12 84 TYR A N 1
ATOM 643 C CA . TYR A 1 84 ? 13.544 -11.672 -21.868 1.00 96.12 84 TYR A CA 1
ATOM 644 C C . TYR A 1 84 ? 14.884 -11.853 -22.590 1.00 96.12 84 TYR A C 1
ATOM 646 O O . TYR A 1 84 ? 14.930 -12.462 -23.657 1.00 96.12 84 TYR A O 1
ATOM 654 N N . LYS A 1 85 ? 15.979 -11.362 -22.000 1.00 97.25 85 LYS A N 1
ATOM 655 C CA . LYS A 1 85 ? 17.342 -11.465 -22.539 1.00 97.25 85 LYS A CA 1
ATOM 656 C C . LYS A 1 85 ? 18.344 -11.331 -21.394 1.00 97.25 85 LYS A C 1
ATOM 658 O O . LYS A 1 85 ? 18.140 -10.495 -20.522 1.00 97.25 85 LYS A O 1
ATOM 663 N N . GLU A 1 86 ? 19.414 -12.125 -21.414 1.00 95.75 86 GLU A N 1
ATOM 664 C CA . GLU A 1 86 ? 20.459 -12.108 -20.376 1.00 95.75 86 GLU A CA 1
ATOM 665 C C . GLU A 1 86 ? 19.847 -12.206 -18.967 1.00 95.75 86 GLU A C 1
ATOM 667 O O . GLU A 1 86 ? 19.149 -13.179 -18.682 1.00 95.75 86 GLU A O 1
ATOM 672 N N . ASN A 1 87 ? 20.061 -11.213 -18.103 1.00 94.56 87 ASN A N 1
ATOM 673 C CA . ASN A 1 87 ? 19.501 -11.181 -16.748 1.00 94.56 87 ASN A CA 1
ATOM 674 C C . ASN A 1 87 ? 18.191 -10.377 -16.642 1.00 94.56 87 ASN A C 1
ATOM 676 O O . ASN A 1 87 ? 17.711 -10.117 -15.537 1.00 94.56 87 ASN A O 1
ATOM 680 N N . VAL A 1 88 ? 17.589 -10.001 -17.774 1.00 97.00 88 VAL A N 1
ATOM 681 C CA . VAL A 1 88 ? 16.357 -9.206 -17.841 1.00 97.00 88 VAL A CA 1
ATOM 682 C C . VAL A 1 88 ? 15.129 -10.101 -17.906 1.00 97.00 88 VAL A C 1
ATOM 684 O O . VAL A 1 88 ? 15.040 -11.033 -18.711 1.00 97.00 88 VAL A O 1
ATOM 687 N N . TRP A 1 89 ? 14.139 -9.753 -17.088 1.00 97.81 89 TRP A N 1
ATOM 688 C CA . TRP A 1 89 ? 12.827 -10.385 -17.041 1.00 97.81 89 TRP A CA 1
ATOM 689 C C . TRP A 1 89 ? 11.743 -9.370 -17.381 1.00 97.81 89 TRP A C 1
ATOM 691 O O . TRP A 1 89 ? 11.876 -8.180 -17.107 1.00 97.81 89 TRP A O 1
ATOM 701 N N . VAL A 1 90 ? 10.641 -9.851 -17.949 1.00 97.25 90 VAL A N 1
ATOM 702 C CA . VAL A 1 90 ? 9.494 -9.024 -18.327 1.00 97.25 90 VAL A CA 1
ATOM 703 C C . VAL A 1 90 ? 8.194 -9.624 -17.804 1.00 97.25 90 VAL A C 1
ATOM 705 O O . VAL A 1 90 ? 7.995 -10.836 -17.822 1.00 97.25 90 VAL A O 1
ATOM 708 N N . CYS A 1 91 ? 7.276 -8.772 -17.365 1.00 97.31 91 CYS A N 1
ATOM 709 C CA . CYS A 1 91 ? 5.885 -9.128 -17.115 1.00 97.31 91 CYS A CA 1
ATOM 710 C C . CYS A 1 91 ? 4.970 -8.151 -17.858 1.00 97.31 91 CYS A C 1
ATOM 712 O O . CYS A 1 91 ? 5.341 -7.003 -18.103 1.00 97.31 91 CYS A O 1
ATOM 714 N N . ARG A 1 92 ? 3.760 -8.590 -18.206 1.00 96.81 92 ARG A N 1
ATOM 715 C CA . ARG A 1 92 ? 2.738 -7.736 -18.825 1.00 96.81 92 ARG A CA 1
ATOM 716 C C . ARG A 1 92 ? 1.528 -7.676 -17.906 1.00 96.81 92 ARG A C 1
ATOM 718 O O . ARG A 1 92 ? 0.944 -8.714 -17.605 1.00 96.81 92 ARG A O 1
ATOM 725 N N . ILE A 1 93 ? 1.171 -6.471 -17.468 1.00 97.06 93 ILE A N 1
ATOM 726 C CA . ILE A 1 93 ? 0.054 -6.220 -16.553 1.00 97.06 93 ILE A CA 1
ATOM 727 C C . ILE A 1 93 ? -1.009 -5.400 -17.299 1.00 97.06 93 ILE A C 1
ATOM 729 O O . ILE A 1 93 ? -0.661 -4.372 -17.879 1.00 97.06 93 ILE A O 1
ATOM 733 N N . PRO A 1 94 ? -2.285 -5.831 -17.330 1.00 97.12 94 PRO A N 1
ATOM 734 C CA . PRO A 1 94 ? -3.354 -5.049 -17.946 1.00 97.12 94 PRO A CA 1
ATOM 735 C C . PRO A 1 94 ? -3.538 -3.687 -17.264 1.00 97.12 94 PRO A C 1
ATOM 737 O O . PRO A 1 94 ? -3.571 -3.619 -16.037 1.00 97.12 94 PRO A O 1
ATOM 740 N N . ASN A 1 95 ? -3.762 -2.620 -18.042 1.00 96.88 95 ASN A N 1
ATOM 741 C CA . ASN A 1 95 ? -3.996 -1.273 -17.496 1.00 96.88 95 ASN A CA 1
ATOM 742 C C . ASN A 1 95 ? -5.172 -1.217 -16.508 1.00 96.88 95 ASN A C 1
ATOM 744 O O . ASN A 1 95 ? -5.146 -0.429 -15.570 1.00 96.88 95 ASN A O 1
ATOM 748 N N . SER A 1 96 ? -6.170 -2.092 -16.673 1.00 96.19 96 SER A N 1
ATOM 749 C CA . SER A 1 96 ? -7.325 -2.192 -15.773 1.00 96.19 96 SER A CA 1
ATOM 750 C C . SER A 1 96 ? -6.957 -2.520 -14.323 1.00 96.19 96 SER A C 1
ATOM 752 O O . SER A 1 96 ? -7.764 -2.277 -13.435 1.00 96.19 96 SER A O 1
ATOM 754 N N . VAL A 1 97 ? -5.765 -3.071 -14.067 1.00 95.44 97 VAL A N 1
ATOM 755 C CA . VAL A 1 97 ? -5.269 -3.326 -12.704 1.00 95.44 97 VAL A CA 1
ATOM 756 C C . VAL A 1 97 ? -5.023 -2.021 -11.942 1.00 95.44 97 VAL A C 1
ATOM 758 O O . VAL A 1 97 ? -5.172 -1.992 -10.726 1.00 95.44 97 VAL A O 1
ATOM 761 N N . PHE A 1 98 ? -4.674 -0.945 -12.646 1.00 95.94 98 PHE A N 1
ATOM 762 C CA . PHE A 1 98 ? -4.287 0.328 -12.044 1.00 95.94 98 PHE A CA 1
ATOM 763 C C . PHE A 1 98 ? -5.452 1.319 -11.878 1.00 95.94 98 PHE A C 1
ATOM 765 O O . PHE A 1 98 ? -5.302 2.345 -11.219 1.00 95.94 98 PHE A O 1
ATOM 772 N N . GLY A 1 99 ? -6.623 1.021 -12.453 1.00 94.81 99 GLY A N 1
ATOM 773 C CA . GLY A 1 99 ? -7.769 1.932 -12.434 1.00 94.81 99 GLY A CA 1
ATOM 774 C C . GLY A 1 99 ? -7.428 3.284 -13.066 1.00 94.81 99 GLY A C 1
ATOM 775 O O . GLY A 1 99 ? -6.847 3.333 -14.150 1.00 94.81 99 GLY A O 1
ATOM 776 N N . ASP A 1 100 ? -7.763 4.367 -12.368 1.00 95.81 100 ASP A N 1
ATOM 777 C CA . ASP A 1 100 ? -7.577 5.740 -12.856 1.00 95.81 100 ASP A CA 1
ATOM 778 C C . ASP A 1 100 ? -6.144 6.274 -12.675 1.00 95.81 100 ASP A C 1
ATOM 780 O O . ASP A 1 100 ? -5.815 7.348 -13.178 1.00 95.81 100 ASP A O 1
ATOM 784 N N . TYR A 1 101 ? -5.272 5.539 -11.974 1.00 96.81 101 TYR A N 1
ATOM 785 C CA . TYR A 1 101 ? -3.893 5.949 -11.708 1.00 96.81 101 TYR A CA 1
ATOM 786 C C . TYR A 1 101 ? -2.903 4.825 -12.021 1.00 96.81 101 TYR A C 1
ATOM 788 O O . TYR A 1 101 ? -2.688 3.923 -11.214 1.00 96.81 101 TYR A O 1
ATOM 796 N N . ASN A 1 102 ? -2.247 4.906 -13.183 1.00 97.94 102 ASN A N 1
ATOM 797 C CA . ASN A 1 102 ? -1.197 3.967 -13.575 1.00 97.94 102 ASN A CA 1
ATOM 798 C C . ASN A 1 102 ? 0.204 4.551 -13.325 1.00 97.94 102 ASN A C 1
ATOM 800 O O . ASN A 1 102 ? 0.660 5.402 -14.094 1.00 97.94 102 ASN A O 1
ATOM 804 N N . PRO A 1 103 ? 0.935 4.066 -12.304 1.00 97.81 103 PRO A N 1
ATOM 805 C CA . PRO A 1 103 ? 2.225 4.635 -11.943 1.00 97.81 103 PRO A CA 1
ATOM 806 C C . PRO A 1 103 ? 3.306 4.406 -13.014 1.00 97.81 103 PRO A C 1
ATOM 808 O O . PRO A 1 103 ? 4.285 5.140 -13.055 1.00 97.81 103 PRO A O 1
ATOM 811 N N . TYR A 1 104 ? 3.125 3.446 -13.928 1.00 97.31 104 TYR A N 1
ATOM 812 C CA . TYR A 1 104 ? 4.055 3.193 -15.037 1.00 97.31 104 TYR A CA 1
ATOM 813 C C . TYR A 1 104 ? 3.833 4.107 -16.253 1.00 97.31 104 TYR A C 1
ATOM 815 O O . TYR A 1 104 ? 4.590 4.031 -17.216 1.00 97.31 104 TYR A O 1
ATOM 823 N N . THR A 1 105 ? 2.807 4.963 -16.228 1.00 96.38 105 THR A N 1
ATOM 824 C CA . THR A 1 105 ? 2.567 6.004 -17.247 1.00 96.38 105 THR A CA 1
ATOM 825 C C . THR A 1 105 ? 2.541 7.414 -16.659 1.00 96.38 105 THR A C 1
ATOM 827 O O . THR A 1 105 ? 2.571 8.392 -17.400 1.00 96.38 105 THR A O 1
ATOM 830 N N . THR A 1 106 ? 2.472 7.537 -15.333 1.00 97.31 106 THR A N 1
ATOM 831 C CA . THR A 1 106 ? 2.495 8.822 -14.635 1.00 97.31 106 THR A CA 1
ATOM 832 C C . THR A 1 106 ? 3.931 9.293 -14.463 1.00 97.31 106 THR A C 1
ATOM 834 O O . THR A 1 106 ? 4.700 8.685 -13.720 1.00 97.31 106 THR A O 1
ATOM 837 N N . LEU A 1 107 ? 4.279 10.393 -15.129 1.00 96.75 107 LEU A N 1
ATOM 838 C CA . LEU A 1 107 ? 5.588 11.022 -14.994 1.00 96.75 107 LEU A CA 1
ATOM 839 C C . LEU A 1 107 ? 5.781 11.638 -13.603 1.00 96.75 107 LEU A C 1
ATOM 841 O O . LEU A 1 107 ? 4.832 12.095 -12.966 1.00 96.75 107 LEU A O 1
ATOM 845 N N . VAL A 1 108 ? 7.032 11.713 -13.164 1.00 96.69 108 VAL A N 1
ATOM 846 C CA . VAL A 1 108 ? 7.453 12.603 -12.082 1.00 96.69 108 VAL A CA 1
ATOM 847 C C . VAL A 1 108 ? 7.579 14.008 -12.666 1.00 96.69 108 VAL A C 1
ATOM 849 O O . VAL A 1 108 ? 8.373 14.241 -13.576 1.00 96.69 108 VAL A O 1
ATOM 852 N N . TYR A 1 109 ? 6.780 14.942 -12.158 1.00 95.44 109 TYR A N 1
ATOM 853 C CA . TYR A 1 109 ? 6.788 16.345 -12.565 1.00 95.44 109 TYR A CA 1
ATOM 854 C C . TYR A 1 109 ? 6.270 17.232 -11.427 1.00 95.44 109 TYR A C 1
ATOM 856 O O . TYR A 1 109 ? 5.690 16.741 -10.458 1.00 95.44 109 TYR A O 1
ATOM 864 N N . GLY A 1 110 ? 6.466 18.543 -11.554 1.00 95.19 110 GLY A N 1
ATOM 865 C CA . GLY A 1 110 ? 5.954 19.534 -10.612 1.00 95.19 110 GLY A CA 1
ATOM 866 C C . GLY A 1 110 ? 6.820 20.785 -10.570 1.00 95.19 110 GLY A C 1
ATOM 867 O O . GLY A 1 110 ? 7.844 20.877 -11.253 1.00 95.19 110 GLY A O 1
ATOM 868 N N . ASP A 1 111 ? 6.406 21.742 -9.749 1.00 96.50 111 ASP A N 1
ATOM 869 C CA . ASP A 1 111 ? 7.184 22.951 -9.507 1.00 96.50 111 ASP A CA 1
ATOM 870 C C . ASP A 1 111 ? 8.568 22.590 -8.951 1.00 96.50 111 ASP A C 1
ATOM 872 O O . ASP A 1 111 ? 8.717 21.677 -8.138 1.00 96.50 111 ASP A O 1
ATOM 876 N N . TRP A 1 112 ? 9.596 23.303 -9.418 1.00 95.56 112 TRP A N 1
ATOM 877 C CA . TRP A 1 112 ? 11.007 23.057 -9.083 1.00 95.56 112 TRP A CA 1
ATOM 878 C C . TRP A 1 112 ? 11.565 21.681 -9.489 1.00 95.56 112 TRP A C 1
ATOM 880 O O . TRP A 1 112 ? 12.637 21.287 -9.024 1.00 95.56 112 TRP A O 1
ATOM 890 N N . TYR A 1 113 ? 10.909 20.962 -10.403 1.00 95.50 113 TYR A N 1
ATOM 891 C CA . TYR A 1 113 ? 11.498 19.782 -11.031 1.00 95.50 113 TYR A CA 1
ATOM 892 C C . TYR A 1 113 ? 12.381 20.179 -12.224 1.00 95.50 113 TYR A C 1
ATOM 894 O O . TYR A 1 113 ? 11.888 20.592 -13.271 1.00 95.50 113 TYR A O 1
ATOM 902 N N . PHE A 1 114 ? 13.702 20.056 -12.068 1.00 94.94 114 PHE A N 1
ATOM 903 C CA . PHE A 1 114 ? 14.689 20.499 -13.069 1.00 94.94 114 PHE A CA 1
ATOM 904 C C . PHE A 1 114 ? 15.290 19.369 -13.920 1.00 94.94 114 PHE A C 1
ATOM 906 O O . PHE A 1 114 ? 16.152 19.624 -14.761 1.00 94.94 114 PHE A O 1
ATOM 913 N N . ALA A 1 115 ? 14.882 18.121 -13.692 1.00 92.50 115 ALA A N 1
ATOM 914 C CA . ALA A 1 115 ? 15.368 16.976 -14.454 1.00 92.50 115 ALA A CA 1
ATOM 915 C C . ALA A 1 115 ? 14.521 16.748 -15.722 1.00 92.50 115 ALA A C 1
ATOM 917 O O . ALA A 1 115 ? 13.395 17.242 -15.816 1.00 92.50 115 ALA A O 1
ATOM 918 N N . PRO A 1 116 ? 15.036 15.994 -16.712 1.00 92.62 116 PRO A N 1
ATOM 919 C CA . PRO A 1 116 ? 14.229 15.572 -17.848 1.00 92.62 116 PRO A CA 1
ATOM 920 C C . PRO A 1 116 ? 12.969 14.821 -17.381 1.00 92.62 116 PRO A C 1
ATOM 922 O O . PRO A 1 116 ? 13.070 13.985 -16.482 1.00 92.62 116 PRO A O 1
ATOM 925 N N . PRO A 1 117 ? 11.793 15.064 -17.987 1.00 90.25 117 PRO A N 1
ATOM 926 C CA . PRO A 1 117 ? 10.543 14.401 -17.619 1.00 90.25 117 PRO A CA 1
ATOM 927 C C . PRO A 1 117 ? 10.492 12.980 -18.205 1.00 90.25 117 PRO A C 1
ATOM 929 O O . PRO A 1 117 ? 9.696 12.681 -19.090 1.00 90.25 117 PRO A O 1
ATOM 932 N N . ASN A 1 118 ? 11.400 12.114 -17.755 1.00 94.19 118 ASN A N 1
ATOM 933 C CA . ASN A 1 118 ? 11.570 10.740 -18.237 1.00 94.19 118 ASN A CA 1
ATOM 934 C C . ASN A 1 118 ? 11.593 9.702 -17.105 1.00 94.19 118 ASN A C 1
ATOM 936 O O . ASN A 1 118 ? 12.094 8.595 -17.299 1.00 94.19 118 ASN A O 1
ATOM 940 N N . LYS A 1 119 ? 11.095 10.084 -15.926 1.00 96.25 119 LYS A N 1
ATOM 941 C CA . LYS A 1 119 ? 10.916 9.205 -14.771 1.00 96.25 119 LYS A CA 1
ATOM 942 C C . LYS A 1 119 ? 9.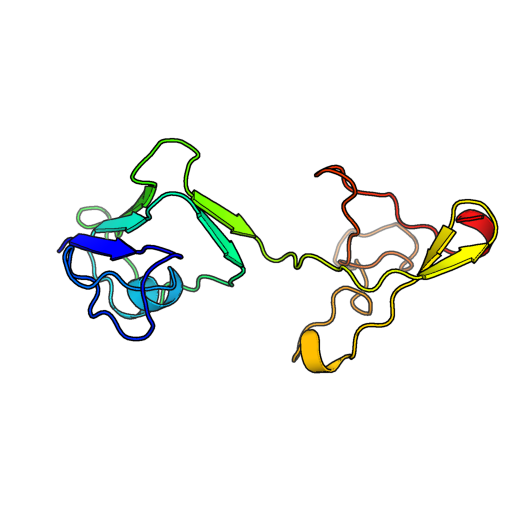449 9.071 -14.438 1.00 96.25 119 LYS A C 1
ATOM 944 O O . LYS A 1 119 ? 8.698 10.026 -14.632 1.00 96.25 119 LYS A O 1
ATOM 949 N N . HIS A 1 120 ? 9.069 7.918 -13.911 1.00 98.06 120 HIS A N 1
ATOM 950 C CA . HIS A 1 120 ? 7.688 7.590 -13.583 1.00 98.06 120 HIS A CA 1
ATOM 951 C C . HIS A 1 120 ? 7.525 7.300 -12.090 1.00 98.06 120 HIS A C 1
ATOM 953 O O . HIS A 1 120 ? 8.493 7.095 -11.360 1.00 98.06 120 HIS A O 1
ATOM 959 N N . THR A 1 121 ? 6.285 7.293 -11.609 1.00 97.69 121 THR A N 1
ATOM 960 C CA . THR A 1 121 ? 5.981 7.002 -10.198 1.00 97.69 121 THR A CA 1
ATOM 961 C C . THR A 1 121 ? 5.929 5.501 -9.888 1.00 97.69 121 THR A C 1
ATOM 963 O O . THR A 1 121 ? 5.741 5.106 -8.736 1.00 97.69 121 THR A O 1
ATOM 966 N N . GLY A 1 122 ? 6.089 4.651 -10.906 1.00 97.69 122 GLY A N 1
ATOM 967 C CA . GLY A 1 122 ? 6.196 3.201 -10.791 1.00 97.69 122 GLY A CA 1
ATOM 968 C C . GLY A 1 122 ? 7.524 2.758 -10.193 1.00 97.69 122 GLY A C 1
ATOM 969 O O . GLY A 1 122 ? 8.540 3.440 -10.288 1.00 97.69 122 GLY A O 1
ATOM 970 N N . CYS A 1 123 ? 7.526 1.581 -9.573 1.00 97.75 123 CYS A N 1
ATOM 971 C CA . CYS A 1 123 ? 8.735 0.999 -9.011 1.00 97.75 123 CYS A CA 1
ATOM 972 C C . CYS A 1 123 ? 8.644 -0.528 -9.019 1.00 97.75 123 CYS A C 1
ATOM 974 O O . CYS A 1 123 ? 7.581 -1.103 -8.781 1.00 97.75 123 CYS A O 1
ATOM 976 N N . VAL A 1 124 ? 9.780 -1.177 -9.264 1.00 97.75 124 VAL A N 1
ATOM 977 C CA . VAL A 1 124 ? 9.953 -2.621 -9.100 1.00 97.75 124 VAL A CA 1
ATOM 978 C C . VAL A 1 124 ? 10.790 -2.855 -7.850 1.00 97.75 124 VAL A C 1
ATOM 980 O O . VAL A 1 124 ? 11.821 -2.211 -7.659 1.00 97.75 124 VAL A O 1
ATOM 983 N N . PHE A 1 125 ? 10.358 -3.800 -7.018 1.00 97.56 125 PHE A N 1
ATOM 984 C CA . PHE A 1 125 ? 11.086 -4.227 -5.829 1.00 97.56 125 PHE A CA 1
ATOM 985 C C . PHE A 1 125 ? 11.556 -5.669 -6.008 1.00 97.56 125 PHE A C 1
ATOM 987 O O . PHE A 1 125 ? 10.759 -6.545 -6.349 1.00 97.56 125 PHE A O 1
ATOM 994 N N . LEU A 1 126 ? 12.834 -5.921 -5.738 1.00 96.00 126 LEU A N 1
ATOM 995 C CA . LEU A 1 126 ? 13.415 -7.258 -5.678 1.00 96.00 126 LEU A CA 1
ATOM 996 C C . LEU A 1 126 ? 13.903 -7.509 -4.252 1.00 96.00 126 LEU A C 1
ATOM 998 O O . LEU A 1 126 ? 14.820 -6.835 -3.790 1.00 96.00 126 LEU A O 1
ATOM 1002 N N . ASN A 1 127 ? 13.289 -8.473 -3.558 1.00 94.50 127 ASN A N 1
ATOM 1003 C CA . ASN A 1 127 ? 13.572 -8.774 -2.146 1.00 94.50 127 ASN A CA 1
ATOM 1004 C C . ASN A 1 127 ? 13.533 -7.509 -1.267 1.00 94.50 127 ASN A C 1
ATOM 1006 O O . ASN A 1 127 ? 14.506 -7.179 -0.594 1.00 94.50 127 ASN A O 1
ATOM 1010 N N . ASP A 1 128 ? 12.426 -6.767 -1.360 1.00 93.06 128 ASP A N 1
ATOM 1011 C CA . ASP A 1 128 ? 12.172 -5.506 -0.645 1.00 93.06 128 ASP A CA 1
ATOM 1012 C C . ASP A 1 128 ? 13.140 -4.351 -0.968 1.00 93.06 128 ASP A C 1
ATOM 1014 O O . ASP A 1 128 ? 13.072 -3.284 -0.357 1.00 93.06 128 ASP A O 1
ATOM 1018 N N . LYS A 1 129 ? 14.003 -4.509 -1.979 1.00 97.38 129 LYS A N 1
ATOM 1019 C CA . LYS A 1 129 ? 14.901 -3.458 -2.459 1.00 97.38 129 LYS A CA 1
ATOM 1020 C C . LYS A 1 129 ? 14.359 -2.825 -3.737 1.00 97.38 129 LYS A C 1
ATOM 1022 O O . LYS A 1 129 ? 14.124 -3.521 -4.723 1.00 97.38 129 LYS A O 1
ATOM 1027 N N . ALA A 1 130 ? 14.182 -1.506 -3.716 1.00 97.50 130 ALA A N 1
ATOM 1028 C CA . ALA A 1 130 ? 13.779 -0.739 -4.889 1.00 97.50 130 ALA A CA 1
ATOM 1029 C C . ALA A 1 130 ? 14.854 -0.799 -5.988 1.00 97.50 130 ALA A C 1
ATOM 1031 O O . ALA A 1 130 ? 16.051 -0.692 -5.708 1.00 97.50 130 ALA A O 1
ATOM 1032 N N . MET A 1 131 ? 14.409 -0.958 -7.232 1.00 97.31 131 MET A N 1
ATOM 1033 C CA . MET A 1 131 ? 15.251 -0.925 -8.428 1.00 97.31 131 MET A CA 1
ATOM 1034 C C . MET A 1 131 ? 15.334 0.501 -8.996 1.00 97.31 131 MET A C 1
ATOM 1036 O O . MET A 1 131 ? 14.448 1.323 -8.760 1.00 97.31 131 MET A O 1
ATOM 1040 N N . TYR A 1 132 ? 16.384 0.788 -9.768 1.00 96.75 132 TYR A N 1
ATOM 1041 C CA . TYR A 1 132 ? 16.520 2.054 -10.496 1.00 96.75 132 TYR A CA 1
ATOM 1042 C C . TYR A 1 132 ? 15.806 1.992 -11.847 1.00 96.75 132 TYR A C 1
ATOM 1044 O O . TYR A 1 132 ? 15.887 0.990 -12.554 1.00 96.75 132 TYR A O 1
ATOM 1052 N N . GLU A 1 133 ? 15.140 3.083 -12.220 1.00 97.50 133 GLU A N 1
ATOM 1053 C CA . GLU A 1 133 ? 14.511 3.226 -13.532 1.00 97.50 133 GLU A CA 1
ATOM 1054 C C . GLU A 1 133 ? 15.551 3.589 -14.601 1.00 97.50 133 GLU A C 1
ATOM 1056 O O . GLU A 1 133 ? 16.199 4.640 -14.515 1.00 97.50 133 GLU A O 1
ATOM 1061 N N . ALA A 1 134 ? 15.655 2.751 -15.629 1.00 96.44 134 ALA A N 1
ATOM 1062 C CA . ALA A 1 134 ? 16.387 3.026 -16.861 1.00 96.44 134 ALA A CA 1
ATOM 1063 C C . ALA A 1 134 ? 15.485 3.729 -17.891 1.00 96.44 134 ALA A C 1
ATOM 1065 O O . ALA A 1 134 ? 14.266 3.576 -17.867 1.00 96.44 134 ALA A O 1
ATOM 1066 N N . VAL A 1 135 ? 16.076 4.516 -18.790 1.00 95.75 135 VAL A N 1
ATOM 1067 C CA . VAL A 1 135 ? 15.356 5.274 -19.829 1.00 95.75 135 VAL A CA 1
ATOM 1068 C C . VAL A 1 135 ? 15.133 4.420 -21.077 1.00 95.75 135 VAL A C 1
ATOM 1070 O O . VAL A 1 135 ?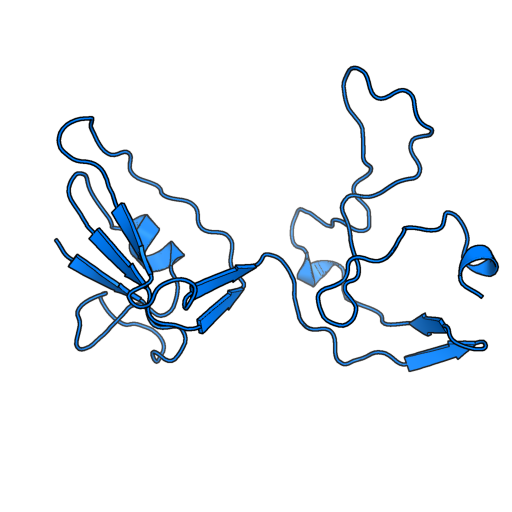 14.183 4.647 -21.827 1.00 95.75 135 VAL A O 1
ATOM 1073 N N . THR A 1 136 ? 15.989 3.424 -21.307 1.00 95.62 136 THR A N 1
ATOM 1074 C CA . THR A 1 136 ? 15.868 2.509 -22.445 1.00 95.62 136 THR A CA 1
ATOM 1075 C C . THR A 1 136 ? 15.920 1.049 -22.011 1.00 95.62 136 THR A C 1
ATOM 1077 O O . THR A 1 136 ? 16.446 0.707 -20.954 1.00 95.62 136 THR A O 1
ATOM 1080 N N . LEU A 1 137 ? 15.382 0.164 -22.855 1.00 93.56 137 LEU A N 1
ATOM 1081 C CA . LEU A 1 137 ? 15.479 -1.279 -22.637 1.00 93.56 137 LEU A CA 1
ATOM 1082 C C . LEU A 1 137 ? 16.925 -1.783 -22.729 1.00 93.56 137 LEU A C 1
ATOM 1084 O O . LEU A 1 137 ? 17.270 -2.731 -22.037 1.00 93.56 137 LEU A O 1
ATOM 1088 N N . GLU A 1 138 ? 17.760 -1.147 -23.554 1.00 95.56 138 GLU A N 1
ATOM 1089 C CA . GLU A 1 138 ? 19.172 -1.520 -23.699 1.00 95.56 138 GLU A CA 1
ATOM 1090 C C . GLU A 1 138 ? 19.959 -1.261 -22.411 1.00 95.56 138 GLU A C 1
ATOM 1092 O O . GLU A 1 138 ? 20.769 -2.084 -22.028 1.00 95.56 138 GLU A O 1
ATOM 1097 N N . GLU A 1 139 ? 19.661 -0.183 -21.680 1.00 95.81 139 GLU A N 1
ATOM 1098 C CA . GLU A 1 139 ? 20.269 0.094 -20.366 1.00 95.81 139 GLU A CA 1
ATOM 1099 C C . GLU A 1 139 ? 19.908 -0.945 -19.288 1.00 95.81 139 GLU A C 1
ATOM 1101 O O . GLU A 1 139 ? 20.531 -0.970 -18.227 1.00 95.81 139 GLU A O 1
ATOM 1106 N N . CYS A 1 140 ? 18.876 -1.763 -19.521 1.00 93.50 140 CYS A N 1
ATOM 1107 C CA . CYS A 1 140 ? 18.493 -2.846 -18.617 1.00 93.50 140 CYS A CA 1
ATOM 1108 C C . CYS A 1 140 ? 19.223 -4.161 -18.910 1.00 93.50 140 CYS A C 1
ATOM 1110 O O . CYS A 1 140 ? 19.232 -5.019 -18.028 1.00 93.50 140 CYS A O 1
ATOM 1112 N N . ILE A 1 141 ? 19.734 -4.338 -20.133 1.00 92.56 141 ILE A N 1
ATOM 1113 C CA . ILE A 1 141 ? 20.408 -5.555 -20.604 1.00 92.56 141 ILE A CA 1
ATOM 1114 C C . ILE A 1 141 ? 21.873 -5.493 -20.175 1.00 92.56 141 ILE A C 1
ATOM 1116 O O . ILE A 1 141 ? 22.288 -6.443 -19.475 1.00 92.56 141 ILE A O 1
#